Protein AF-A0A1Z4KI08-F1 (afdb_monomer_lite)

InterPro domains:
  IPR002716 PIN domain [PF01850] (3-46)
  IPR029060 PIN-like domain superfamily [SSF88723] (1-46)

Radius of gyration: 10.75 Å; chains: 1; bounding box: 26×13×27 Å

pLDDT: mean 88.41, std 7.31, range [53.81, 93.44]

Organism: NCBI:txid1973479

Secondary structure (DSSP, 8-state):
--EEE-HHHHHHHHHT-HHHHHHHHHS-GGGEEE-HHHHHHHHHH--

Sequence (47 aa):
MGYLLDTCVISDVVKGEENTLKQIKLISPTEIFVSSLTVMEVKYGLF

Structure (mmCIF, N/CA/C/O backbone):
data_AF-A0A1Z4KI08-F1
#
_entry.id   AF-A0A1Z4KI08-F1
#
loop_
_atom_site.group_PDB
_atom_site.id
_atom_site.type_symbol
_atom_site.label_atom_id
_atom_site.label_alt_id
_atom_site.label_c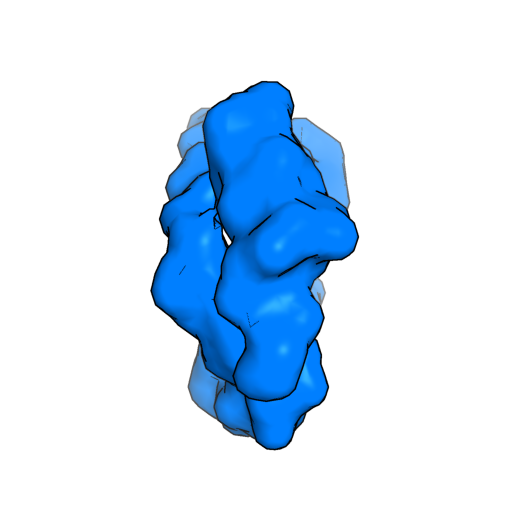omp_id
_atom_site.label_asym_id
_atom_site.label_entity_id
_atom_site.label_seq_id
_atom_site.pdbx_PDB_ins_code
_atom_site.Cartn_x
_atom_site.Cartn_y
_atom_site.Cartn_z
_atom_site.occupa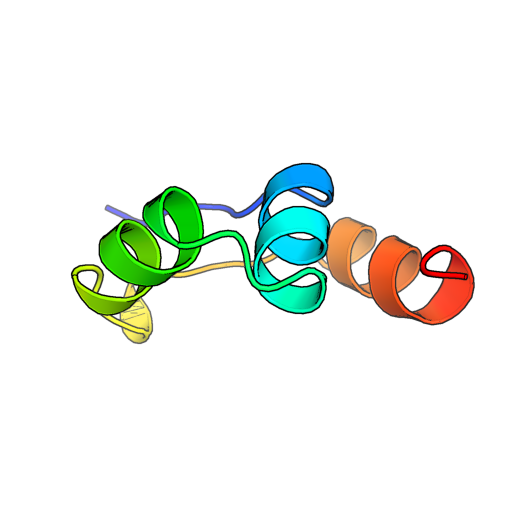ncy
_atom_site.B_iso_or_equiv
_atom_site.auth_seq_id
_atom_site.auth_comp_id
_atom_site.auth_asym_id
_atom_site.auth_atom_id
_atom_site.pdbx_PDB_model_num
ATOM 1 N N . MET A 1 1 ? -18.599 2.451 7.157 1.00 72.50 1 MET A N 1
ATOM 2 C CA . MET A 1 1 ? -18.485 3.549 6.157 1.00 72.50 1 MET A CA 1
ATOM 3 C C . MET A 1 1 ? -17.181 3.267 5.433 1.00 72.50 1 MET A C 1
ATOM 5 O O . MET A 1 1 ? -16.188 3.116 6.123 1.00 72.50 1 MET A O 1
ATOM 9 N N . GLY A 1 2 ? -17.183 3.052 4.116 1.00 85.12 2 GLY A N 1
ATOM 10 C CA . GLY A 1 2 ? -16.008 2.505 3.420 1.00 85.12 2 GLY A CA 1
ATOM 11 C C . GLY A 1 2 ? -14.854 3.499 3.256 1.00 85.12 2 GLY A C 1
ATOM 12 O O . GLY A 1 2 ? -15.086 4.684 3.028 1.00 85.12 2 GLY A O 1
ATOM 13 N N . TYR A 1 3 ? -13.623 2.999 3.321 1.00 89.75 3 TYR A N 1
ATOM 14 C CA . TYR A 1 3 ? -12.386 3.705 3.007 1.00 89.75 3 TYR A CA 1
ATOM 15 C C . TYR A 1 3 ? -11.995 3.416 1.559 1.00 89.75 3 TYR A C 1
ATOM 17 O O . TYR A 1 3 ? -11.735 2.268 1.207 1.00 89.75 3 TYR A O 1
ATOM 25 N N . LEU A 1 4 ? -11.944 4.449 0.721 1.00 92.25 4 LEU A N 1
ATOM 26 C CA . LEU A 1 4 ? -11.418 4.342 -0.637 1.00 92.25 4 LEU A CA 1
ATOM 27 C C . LEU A 1 4 ? -9.927 4.687 -0.614 1.00 92.25 4 LEU A C 1
ATOM 29 O O . LEU A 1 4 ? -9.567 5.819 -0.295 1.00 92.25 4 LEU A O 1
ATOM 33 N N . LEU A 1 5 ? -9.073 3.711 -0.915 1.00 91.44 5 LEU A N 1
ATOM 34 C CA . LEU A 1 5 ? -7.626 3.897 -0.916 1.00 91.44 5 LEU A CA 1
ATOM 35 C C . LEU A 1 5 ? -7.158 4.584 -2.196 1.00 91.44 5 LEU A C 1
ATOM 37 O O . LEU A 1 5 ? -7.549 4.200 -3.299 1.00 91.44 5 LEU A O 1
ATOM 41 N N . ASP A 1 6 ? -6.276 5.559 -2.011 1.00 91.38 6 ASP A N 1
ATOM 42 C CA . ASP A 1 6 ? -5.552 6.234 -3.080 1.00 91.38 6 ASP A CA 1
ATOM 43 C C . ASP A 1 6 ? -4.238 5.505 -3.410 1.00 91.38 6 ASP A C 1
ATOM 45 O O . ASP A 1 6 ? -3.698 4.725 -2.616 1.00 91.38 6 ASP A O 1
ATOM 49 N N . THR A 1 7 ? -3.690 5.786 -4.582 1.00 88.19 7 THR A N 1
ATOM 50 C CA . THR A 1 7 ? -2.504 5.138 -5.148 1.00 88.19 7 THR A CA 1
ATOM 51 C C . THR A 1 7 ? -1.243 5.412 -4.330 1.00 88.19 7 THR A C 1
ATOM 53 O O . THR A 1 7 ? -0.394 4.527 -4.192 1.00 88.19 7 THR A O 1
ATOM 56 N N . CYS A 1 8 ? -1.142 6.585 -3.695 1.00 87.81 8 CYS A N 1
ATOM 57 C CA . CYS A 1 8 ? -0.076 6.892 -2.737 1.00 87.81 8 CYS A CA 1
ATOM 58 C C . CYS A 1 8 ? -0.108 5.944 -1.529 1.00 87.81 8 CYS A C 1
ATOM 60 O O . CYS A 1 8 ? 0.922 5.399 -1.146 1.00 87.81 8 CYS A O 1
ATOM 62 N N . VAL A 1 9 ? -1.297 5.666 -0.987 1.00 90.31 9 VAL A N 1
ATOM 63 C CA . VAL A 1 9 ? -1.459 4.771 0.170 1.00 90.31 9 VAL A CA 1
ATOM 64 C C . VAL A 1 9 ? -1.074 3.340 -0.199 1.00 90.31 9 VAL A C 1
ATOM 66 O O . VAL A 1 9 ? -0.406 2.660 0.576 1.00 90.31 9 VAL A O 1
ATOM 69 N N . ILE A 1 10 ? -1.437 2.884 -1.401 1.00 89.81 10 ILE A N 1
ATOM 70 C CA . ILE A 1 10 ? -0.994 1.572 -1.890 1.00 89.81 10 ILE A CA 1
ATOM 71 C C . ILE A 1 10 ? 0.523 1.545 -2.099 1.00 89.81 10 ILE A C 1
ATOM 73 O O . ILE A 1 10 ? 1.167 0.561 -1.744 1.00 89.81 10 ILE A O 1
ATOM 77 N N . SER A 1 11 ? 1.113 2.625 -2.608 1.00 88.69 11 SER A N 1
ATOM 78 C CA . SER A 1 11 ? 2.567 2.732 -2.768 1.00 88.69 11 SER A CA 1
ATOM 79 C C . SER A 1 11 ? 3.296 2.641 -1.426 1.00 88.69 11 SER A C 1
ATOM 81 O O . SER A 1 11 ? 4.296 1.935 -1.325 1.00 88.69 11 SER A O 1
ATOM 83 N N . ASP A 1 12 ? 2.777 3.287 -0.383 1.00 90.25 12 ASP A N 1
ATOM 84 C CA . ASP A 1 12 ? 3.323 3.221 0.976 1.00 90.25 12 ASP A CA 1
ATOM 85 C C . ASP A 1 12 ? 3.221 1.807 1.562 1.00 90.25 12 ASP A C 1
ATOM 87 O O . ASP A 1 12 ? 4.169 1.310 2.172 1.00 90.25 12 ASP A O 1
ATOM 91 N N . VAL A 1 13 ? 2.107 1.111 1.314 1.00 88.38 13 VAL A N 1
ATOM 92 C CA . VAL A 1 13 ? 1.941 -0.305 1.684 1.00 88.38 13 VAL A CA 1
ATOM 93 C C . VAL A 1 13 ? 2.972 -1.186 0.987 1.00 88.38 13 VAL A C 1
ATOM 95 O O . VAL A 1 13 ? 3.583 -2.033 1.637 1.00 88.38 13 VAL A O 1
ATOM 98 N N . VAL A 1 14 ? 3.187 -0.984 -0.315 1.00 87.06 14 VAL A N 1
ATOM 99 C CA . VAL A 1 14 ? 4.173 -1.736 -1.109 1.00 87.06 14 VAL A CA 1
ATOM 100 C C . VAL A 1 14 ? 5.602 -1.447 -0.639 1.00 87.06 14 VAL A C 1
ATOM 102 O O . VAL A 1 14 ?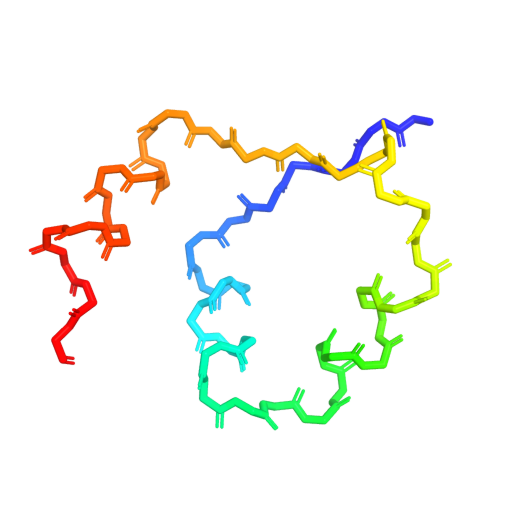 6.414 -2.366 -0.562 1.00 87.06 14 VAL A O 1
ATOM 105 N N . LYS A 1 15 ? 5.904 -0.197 -0.273 1.00 89.44 15 LYS A N 1
ATOM 106 C CA . LYS A 1 15 ? 7.206 0.219 0.280 1.00 89.44 15 LYS A CA 1
ATOM 107 C C . LYS A 1 15 ? 7.433 -0.234 1.723 1.00 89.44 15 LYS A C 1
ATOM 109 O O . LYS A 1 15 ? 8.563 -0.183 2.197 1.00 89.44 15 LYS A O 1
ATOM 114 N N . GLY A 1 16 ? 6.391 -0.703 2.407 1.00 89.19 16 GLY A N 1
ATOM 115 C CA . GLY A 1 16 ? 6.487 -1.203 3.773 1.00 89.19 16 GLY A CA 1
ATOM 116 C C . GLY A 1 16 ? 6.435 -0.119 4.851 1.00 89.19 16 GLY A C 1
ATOM 117 O O .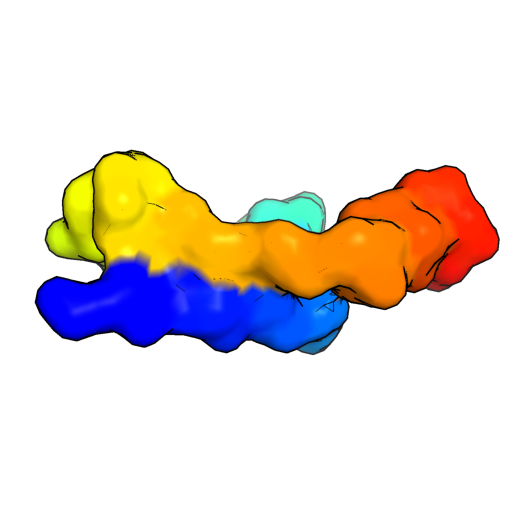 GLY A 1 16 ? 6.934 -0.352 5.950 1.00 89.19 16 GLY A O 1
ATOM 118 N N . GLU A 1 17 ? 5.831 1.039 4.574 1.00 92.94 17 GLU A N 1
ATOM 119 C CA . GLU A 1 17 ? 5.679 2.119 5.557 1.00 92.94 17 GLU A CA 1
ATOM 120 C C . GLU A 1 17 ? 4.886 1.645 6.786 1.00 92.94 17 GLU A C 1
ATOM 122 O O . GLU A 1 17 ? 3.699 1.298 6.717 1.00 92.94 17 GLU A O 1
ATOM 127 N N . GLU A 1 18 ? 5.544 1.639 7.946 1.00 91.31 18 GLU A N 1
ATOM 128 C CA . GLU A 1 18 ? 5.017 1.017 9.162 1.00 91.31 18 GLU A CA 1
ATOM 129 C C . GLU A 1 18 ? 3.728 1.672 9.668 1.00 91.31 18 GLU A C 1
ATOM 131 O O . GLU A 1 18 ? 2.833 0.983 10.166 1.00 91.31 18 GLU A O 1
ATOM 136 N N . ASN A 1 19 ? 3.617 2.998 9.552 1.00 90.81 19 ASN A N 1
ATOM 137 C CA . ASN A 1 19 ? 2.444 3.739 10.016 1.00 90.81 19 ASN A CA 1
ATOM 138 C C . ASN A 1 19 ? 1.208 3.400 9.177 1.00 90.81 19 ASN A C 1
ATOM 140 O O . ASN A 1 19 ? 0.144 3.103 9.727 1.00 90.81 19 ASN A O 1
ATOM 144 N N . THR A 1 20 ? 1.371 3.368 7.856 1.00 90.62 20 THR A N 1
ATOM 145 C CA . THR A 1 20 ? 0.306 3.041 6.904 1.00 90.62 20 THR A CA 1
ATOM 146 C C . THR A 1 20 ? -0.133 1.585 7.051 1.00 90.62 20 THR A C 1
ATOM 148 O O . THR A 1 20 ? -1.329 1.299 7.134 1.00 90.62 20 THR A O 1
ATOM 151 N N . LEU A 1 21 ? 0.820 0.659 7.201 1.00 90.81 21 LEU A N 1
ATOM 152 C CA . LEU A 1 21 ? 0.524 -0.755 7.446 1.00 90.81 21 LEU A CA 1
ATOM 153 C C . LEU A 1 21 ? -0.220 -0.987 8.764 1.00 90.81 21 LEU A C 1
ATOM 155 O O . LEU A 1 21 ? -1.141 -1.804 8.805 1.00 90.81 21 LEU A O 1
ATOM 159 N N . LYS A 1 22 ? 0.159 -0.294 9.845 1.00 93.38 22 LYS A N 1
ATOM 160 C CA . LYS A 1 22 ? -0.543 -0.392 11.135 1.00 93.38 22 LYS A CA 1
ATOM 161 C C . LYS A 1 22 ? -1.986 0.091 11.016 1.00 93.38 22 LYS A C 1
ATOM 163 O O . LYS A 1 22 ? -2.876 -0.597 11.499 1.00 93.38 22 LYS A O 1
ATOM 168 N N . GLN A 1 23 ? -2.218 1.217 10.343 1.00 90.88 23 GLN A N 1
ATOM 169 C CA . GLN A 1 23 ? -3.566 1.754 10.131 1.00 90.88 23 GLN A CA 1
ATOM 170 C C . GLN A 1 23 ? -4.436 0.809 9.298 1.00 90.88 23 GLN A C 1
ATOM 172 O O . GLN A 1 23 ? -5.528 0.454 9.727 1.00 90.88 23 GLN A O 1
ATOM 177 N N . ILE A 1 24 ? -3.939 0.317 8.162 1.00 90.94 24 ILE A N 1
ATOM 178 C CA . ILE A 1 24 ? -4.709 -0.584 7.288 1.00 90.94 24 ILE A CA 1
ATOM 179 C C . ILE A 1 24 ? -5.055 -1.900 7.988 1.00 90.94 24 ILE A C 1
ATOM 181 O O . ILE A 1 24 ? -6.158 -2.410 7.817 1.00 90.94 24 ILE A O 1
ATOM 185 N N . LYS A 1 25 ? -4.155 -2.426 8.827 1.00 89.44 25 LYS A N 1
ATOM 186 C CA . LYS A 1 25 ? -4.413 -3.641 9.618 1.00 89.44 25 LYS A CA 1
ATOM 187 C C . LYS A 1 25 ? -5.483 -3.463 10.701 1.00 89.44 25 LYS A C 1
ATOM 189 O O . LYS A 1 25 ? -6.004 -4.467 11.175 1.00 89.44 25 LYS A O 1
ATOM 194 N N . LEU A 1 26 ? -5.791 -2.231 11.110 1.00 91.69 26 LEU A N 1
ATOM 195 C CA . LEU A 1 26 ? -6.861 -1.936 12.072 1.00 91.69 26 LEU A CA 1
ATOM 196 C C . LEU A 1 26 ? -8.238 -1.811 11.402 1.00 91.69 26 LEU A C 1
ATOM 198 O O . LEU A 1 26 ? -9.252 -1.858 12.096 1.00 91.69 26 LEU A O 1
ATOM 202 N N . ILE A 1 27 ? -8.284 -1.654 10.076 1.00 90.69 27 ILE A N 1
ATOM 203 C CA . ILE A 1 27 ? -9.520 -1.491 9.307 1.00 90.69 27 ILE A CA 1
ATOM 204 C C . ILE A 1 27 ? -10.005 -2.868 8.840 1.00 90.69 27 ILE A C 1
ATOM 206 O O . ILE A 1 27 ? -9.219 -3.704 8.390 1.00 90.69 27 ILE A O 1
ATOM 210 N N . SER A 1 28 ? -11.316 -3.113 8.921 1.00 89.75 28 SER A N 1
ATOM 211 C CA . SER A 1 28 ? -11.894 -4.349 8.390 1.00 89.75 28 SER A CA 1
ATOM 212 C C . SER A 1 28 ? -11.688 -4.427 6.869 1.00 89.75 28 SER A C 1
ATOM 214 O O . SER A 1 28 ? -12.029 -3.468 6.175 1.00 89.75 28 SER A O 1
ATOM 216 N N . PRO A 1 29 ? -11.237 -5.565 6.304 1.00 87.69 29 PRO A N 1
ATOM 217 C CA . PRO A 1 29 ? -11.060 -5.718 4.858 1.00 87.69 29 PRO A CA 1
ATOM 218 C C . PRO A 1 29 ? -12.327 -5.431 4.044 1.00 87.69 29 PRO A C 1
ATOM 220 O O . PRO A 1 29 ? -12.246 -4.968 2.914 1.00 87.69 29 PRO A O 1
ATOM 223 N N . THR A 1 30 ? -13.508 -5.672 4.622 1.00 91.12 30 THR A N 1
ATOM 224 C CA . THR A 1 30 ? -14.808 -5.391 3.989 1.00 91.12 30 THR A CA 1
ATOM 225 C C . THR A 1 30 ? -15.128 -3.902 3.886 1.00 91.12 30 THR A C 1
ATOM 227 O O . THR A 1 30 ? -16.059 -3.523 3.182 1.00 91.12 30 THR A O 1
ATOM 230 N N . GLU A 1 31 ? -14.403 -3.063 4.622 1.00 92.00 31 GLU A N 1
ATOM 231 C CA . GLU A 1 31 ? -14.538 -1.610 4.587 1.00 92.00 31 GLU A CA 1
ATOM 232 C C . GLU A 1 31 ? -13.452 -0.948 3.738 1.00 92.00 31 GLU A C 1
ATOM 234 O O . GLU A 1 31 ? -13.453 0.273 3.623 1.00 92.00 31 GLU A O 1
ATOM 239 N N . ILE A 1 32 ? -12.552 -1.719 3.123 1.00 92.25 32 ILE A N 1
ATOM 240 C CA . ILE A 1 32 ? -11.483 -1.206 2.269 1.00 92.25 32 ILE A CA 1
ATOM 241 C C . ILE A 1 32 ? -11.881 -1.388 0.808 1.00 92.25 32 ILE A C 1
ATOM 243 O O . ILE A 1 32 ? -12.142 -2.495 0.340 1.00 92.25 32 ILE A O 1
ATOM 247 N N . PHE A 1 33 ? -11.875 -0.287 0.071 1.00 93.44 33 PHE A N 1
ATOM 248 C CA . PHE A 1 33 ? -12.196 -0.241 -1.344 1.00 93.44 33 PHE A CA 1
ATOM 249 C C . PHE A 1 33 ? -11.050 0.401 -2.111 1.00 93.44 33 PHE A C 1
ATOM 251 O O . PHE A 1 33 ? -10.321 1.247 -1.596 1.00 93.44 33 PHE A O 1
ATOM 258 N N . VAL A 1 34 ? -10.905 0.010 -3.371 1.00 92.06 34 VAL A N 1
ATOM 259 C CA . VAL A 1 34 ? -9.895 0.552 -4.277 1.00 92.06 34 VAL A CA 1
ATOM 260 C C . VAL A 1 34 ? -10.580 0.857 -5.601 1.00 92.06 34 VAL A C 1
ATOM 262 O O . VAL A 1 34 ? -11.398 0.065 -6.074 1.00 92.06 34 VAL A O 1
ATOM 265 N N . SER A 1 35 ? -10.277 2.009 -6.194 1.00 93.44 35 SER A N 1
ATOM 266 C CA . SER A 1 35 ? -10.811 2.367 -7.509 1.00 93.44 35 SER A CA 1
ATOM 267 C C . SER A 1 35 ? -10.193 1.491 -8.600 1.00 93.44 35 SER A C 1
ATOM 269 O O . SER A 1 35 ? -9.017 1.131 -8.537 1.00 93.44 35 SER A O 1
ATOM 271 N N . SER A 1 36 ? -10.952 1.209 -9.660 1.00 92.88 36 SER A N 1
ATOM 272 C CA . SER A 1 36 ? -10.415 0.554 -10.857 1.00 92.88 36 SER A CA 1
ATOM 273 C C . SER A 1 36 ? -9.299 1.369 -11.524 1.00 92.88 36 SER A C 1
ATOM 275 O O . SER A 1 36 ? -8.440 0.786 -12.181 1.00 92.88 36 SER A O 1
ATOM 277 N N . LEU A 1 37 ? -9.286 2.696 -11.338 1.00 90.88 37 LEU A N 1
ATOM 278 C CA . LEU A 1 37 ? -8.191 3.561 -11.792 1.00 90.88 37 LEU A CA 1
ATOM 279 C C . LEU A 1 37 ? -6.921 3.318 -10.976 1.00 90.88 37 LEU A C 1
ATOM 281 O O . LEU A 1 37 ? -5.883 3.038 -11.556 1.00 90.88 37 LEU A O 1
ATOM 285 N N . THR A 1 38 ? -7.026 3.297 -9.648 1.00 90.69 38 THR A N 1
ATOM 286 C CA . THR A 1 38 ? -5.908 2.961 -8.756 1.00 90.69 38 THR A CA 1
ATOM 287 C C . THR A 1 38 ? -5.345 1.569 -9.054 1.00 90.69 38 THR A C 1
ATOM 289 O O . THR A 1 38 ? -4.135 1.375 -9.051 1.00 90.69 38 THR A O 1
ATOM 292 N N . VAL A 1 39 ? -6.192 0.589 -9.400 1.00 90.94 39 VAL A N 1
ATOM 293 C CA . VAL A 1 39 ? -5.726 -0.736 -9.855 1.00 90.94 39 VAL A CA 1
ATOM 294 C C . VAL A 1 39 ? -4.927 -0.642 -11.159 1.00 90.94 39 VAL A C 1
ATOM 296 O O . VAL A 1 39 ? -3.910 -1.320 -11.302 1.00 90.94 39 VAL A O 1
ATOM 299 N N . MET A 1 40 ? -5.366 0.184 -12.112 1.00 93.25 40 MET A N 1
ATOM 300 C CA . MET A 1 40 ? -4.636 0.437 -13.357 1.00 93.25 40 MET A CA 1
ATOM 301 C C . MET A 1 40 ? -3.287 1.117 -13.073 1.00 93.25 40 MET A C 1
ATOM 303 O O . MET A 1 40 ? -2.261 0.645 -13.556 1.00 93.25 40 MET A O 1
ATOM 307 N N . GLU A 1 41 ? -3.250 2.133 -12.215 1.00 90.19 41 GLU A N 1
ATOM 308 C CA . GLU A 1 41 ? -2.012 2.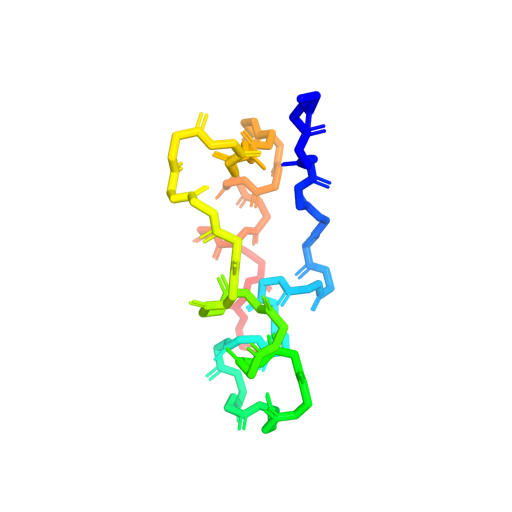816 -11.821 1.00 90.19 41 GLU A CA 1
ATOM 309 C C . GLU A 1 41 ? -1.036 1.879 -11.104 1.00 90.19 41 GLU A C 1
ATOM 311 O O . GLU A 1 41 ? 0.151 1.883 -11.403 1.00 90.19 41 GLU A O 1
ATOM 316 N N . VAL A 1 42 ? -1.514 1.005 -10.219 1.00 88.50 42 VAL A N 1
ATOM 317 C CA . VAL A 1 42 ? -0.663 0.005 -9.556 1.00 88.50 42 VAL A CA 1
ATOM 318 C C . VAL A 1 42 ? -0.128 -1.016 -10.557 1.00 88.50 42 VAL A C 1
ATOM 320 O O . VAL A 1 42 ? 1.037 -1.391 -10.506 1.00 88.50 42 VAL A O 1
ATOM 323 N N . LYS A 1 43 ? -0.963 -1.473 -11.491 1.00 88.44 43 LYS A N 1
ATOM 324 C CA . LYS A 1 43 ? -0.574 -2.512 -12.449 1.00 88.44 43 LYS A CA 1
ATOM 325 C C . LYS A 1 43 ? 0.399 -2.014 -13.521 1.00 88.44 43 LYS A C 1
ATOM 327 O O . LYS A 1 43 ? 1.184 -2.814 -14.025 1.00 88.44 43 LYS A O 1
ATOM 332 N N . TYR A 1 44 ? 0.319 -0.738 -13.896 1.00 87.56 44 TYR A N 1
ATOM 333 C CA . TYR A 1 44 ? 1.082 -0.178 -15.018 1.00 87.56 44 TYR A CA 1
ATOM 334 C C . TYR A 1 44 ? 2.033 0.965 -14.633 1.00 87.56 44 TYR A C 1
ATOM 336 O O . TYR A 1 44 ? 2.861 1.345 -15.456 1.00 87.56 44 TYR A O 1
ATOM 344 N N . GLY A 1 45 ? 1.922 1.518 -13.424 1.00 78.12 45 GLY A N 1
ATOM 345 C CA . GLY A 1 45 ? 2.657 2.703 -12.969 1.00 78.12 45 GLY A CA 1
ATOM 346 C C . GLY A 1 45 ? 3.534 2.507 -11.727 1.00 78.12 45 GLY A C 1
ATOM 347 O O . GLY A 1 45 ? 4.432 3.318 -11.522 1.00 78.12 45 GLY A O 1
ATOM 348 N 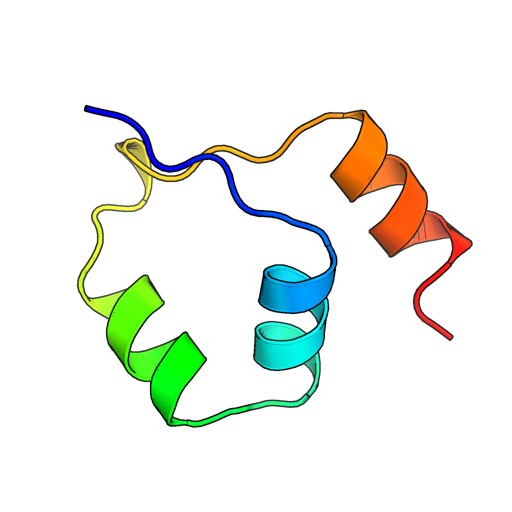N . LEU A 1 46 ? 3.339 1.452 -10.921 1.00 63.22 46 LEU A N 1
ATOM 349 C CA . LEU A 1 46 ? 4.309 1.082 -9.880 1.00 63.22 46 LEU A CA 1
ATOM 350 C C . LEU A 1 46 ? 5.524 0.421 -10.548 1.00 63.22 46 LEU A C 1
ATOM 352 O O . LEU A 1 46 ? 5.467 -0.740 -10.953 1.00 63.22 46 LEU A O 1
ATOM 356 N N . PHE A 1 47 ? 6.596 1.202 -10.677 1.00 53.81 47 PHE A N 1
ATOM 357 C CA . PHE A 1 47 ? 7.916 0.812 -11.170 1.00 53.81 47 PHE A CA 1
ATOM 358 C C . PHE A 1 47 ? 8.966 1.071 -10.088 1.00 53.81 47 PHE A C 1
ATOM 360 O O . PHE A 1 47 ? 8.827 2.093 -9.373 1.00 53.81 47 PHE A O 1
#

Foldseek 3Di:
DADEDDLVLVVCVVVPPPVSVVVVVVDDPVRYHYDPVSVVCVVPPPD